Protein AF-A0A847H763-F1 (afdb_monomer_lite)

Sequence (134 aa):
MSRPPENSLRLPIGYECHLSIDLKKDRVFNRWVRAVFLGVAVAAVAAALGLHLPLETAWSPWVSVPVTVLAVLFYFSAHEATHGLALRWRTGIRPSYAFAFPFLTTGSPAYLNRGSTAFVALAPSLAWGVLLLA

Organism: NCBI:txid349751

Secondary structure (DSSP, 8-state):
-PPPPPPBSSPPTT--------TTT-HHHHHHHHHHHHHHHHHHHHHHHHTT-----SS-HHHHHHHHHHHHHHHHHHHHHHHHHHHHHHHSPPPEEEEETTEEEEE-SSBPPHHHHHHHHHHHHHHHHHHHH-

pLDDT: mean 89.43, std 7.42, range [48.19, 96.31]

Foldseek 3Di:
DDDFDAKFLDDDPPDDCPDDDDLVPPVPVVVVVVVVVVVVVVVVVVVCVVVVPPPDDPDDCVPVVVVVVVVVVVLLVVLQVQLQVLVCVRHVDRWDWDDDPVDIHIHDSMDHTPVSVVCSVCRSVVVVVVVVVD

Structure (mmCIF, N/CA/C/O backbone):
data_AF-A0A847H763-F1
#
_entry.id   AF-A0A847H763-F1
#
loop_
_atom_site.group_PDB
_atom_site.id
_atom_site.type_symbol
_atom_site.label_atom_id
_atom_site.label_alt_id
_atom_site.label_comp_id
_atom_site.label_asym_id
_atom_site.label_entity_id
_atom_site.label_seq_id
_atom_site.pdbx_PDB_ins_code
_atom_site.Cartn_x
_atom_site.Cartn_y
_atom_site.Cartn_z
_atom_site.occupancy
_atom_site.B_iso_or_equiv
_atom_site.auth_seq_id
_atom_site.auth_comp_id
_atom_site.auth_asym_id
_atom_site.auth_atom_id
_atom_site.pdbx_PDB_model_num
ATOM 1 N N . MET A 1 1 ? -30.886 -14.037 11.672 1.00 48.19 1 MET A N 1
ATOM 2 C CA . MET A 1 1 ? -29.467 -13.653 11.496 1.00 48.19 1 MET A CA 1
ATOM 3 C C . MET A 1 1 ? -29.347 -12.173 11.814 1.00 48.19 1 MET A C 1
ATOM 5 O O . MET A 1 1 ? -30.072 -11.385 11.221 1.00 48.19 1 MET A O 1
ATOM 9 N N . SER A 1 2 ? -28.531 -11.802 12.797 1.00 65.38 2 SER A N 1
ATOM 10 C CA . SER A 1 2 ? -28.259 -10.403 13.147 1.00 65.38 2 SER A CA 1
ATOM 11 C C . SER A 1 2 ? -27.568 -9.694 11.975 1.00 65.38 2 SER A C 1
ATOM 13 O O . SER A 1 2 ? -26.724 -10.289 11.303 1.00 65.38 2 SER A O 1
ATOM 15 N N . ARG A 1 3 ? -27.943 -8.436 11.695 1.00 70.12 3 ARG A N 1
ATOM 16 C CA . ARG A 1 3 ? -27.247 -7.609 10.695 1.00 70.12 3 ARG A CA 1
ATOM 17 C C . ARG A 1 3 ? -25.751 -7.545 11.042 1.00 70.12 3 ARG A C 1
ATOM 19 O O . ARG A 1 3 ? -25.429 -7.426 12.227 1.00 70.12 3 ARG A O 1
ATOM 26 N N . PRO A 1 4 ? -24.843 -7.617 10.052 1.00 72.00 4 PRO A N 1
ATOM 27 C CA . PRO A 1 4 ? -23.428 -7.396 10.311 1.00 72.00 4 PRO A CA 1
ATOM 28 C C . PRO A 1 4 ? -23.232 -5.994 10.909 1.00 72.00 4 PRO A C 1
ATOM 30 O O . PRO A 1 4 ? -23.956 -5.072 10.523 1.00 72.00 4 PRO A O 1
ATOM 33 N N . PRO A 1 5 ? -22.285 -5.823 11.848 1.00 82.25 5 PRO A N 1
ATOM 34 C CA . PRO A 1 5 ? -22.040 -4.531 12.473 1.00 82.25 5 PRO A CA 1
ATOM 35 C C . PRO A 1 5 ? -21.651 -3.494 11.414 1.00 82.25 5 PRO A C 1
ATOM 37 O O . PRO A 1 5 ? -20.985 -3.805 10.423 1.00 82.25 5 PRO A O 1
ATOM 40 N N . GLU A 1 6 ? -22.079 -2.256 11.615 1.00 89.31 6 GLU A N 1
ATOM 41 C CA . GLU A 1 6 ? -21.663 -1.120 10.795 1.00 89.31 6 GLU A CA 1
ATOM 42 C C . GLU A 1 6 ? -20.294 -0.600 11.254 1.00 89.31 6 GLU A C 1
ATOM 44 O O . GLU A 1 6 ? -19.799 -0.969 12.320 1.00 89.31 6 GLU A O 1
ATOM 49 N N . ASN A 1 7 ? -19.658 0.240 10.436 1.00 91.50 7 ASN A N 1
ATOM 50 C CA . ASN A 1 7 ? -18.418 0.901 10.838 1.00 91.50 7 ASN A CA 1
ATOM 51 C C . ASN A 1 7 ? -18.714 1.879 11.980 1.00 91.50 7 ASN A C 1
ATOM 53 O O . ASN A 1 7 ? -19.695 2.620 11.923 1.00 91.50 7 ASN A O 1
ATOM 57 N N . SER A 1 8 ? -17.863 1.917 13.001 1.00 91.00 8 SER A N 1
ATOM 58 C CA . SER A 1 8 ? -18.125 2.707 14.206 1.00 91.00 8 SER A CA 1
ATOM 59 C C . SER A 1 8 ? -16.850 3.295 14.803 1.00 91.00 8 SER A C 1
ATOM 61 O O . SER A 1 8 ? -15.751 2.783 14.632 1.00 91.00 8 SER A O 1
ATOM 63 N N . LEU A 1 9 ? -16.993 4.385 15.556 1.00 90.12 9 LEU A N 1
ATOM 64 C CA . LEU A 1 9 ? -15.899 4.962 16.352 1.00 90.12 9 LEU A CA 1
ATOM 65 C C . LEU A 1 9 ? -15.739 4.312 17.728 1.00 90.12 9 LEU A C 1
ATOM 67 O O . LEU A 1 9 ? -14.763 4.550 18.432 1.00 90.12 9 LEU A O 1
ATOM 71 N N . ARG A 1 10 ? -16.732 3.527 18.139 1.00 89.31 10 ARG A N 1
ATOM 72 C CA . ARG A 1 10 ? -16.758 2.822 19.416 1.00 89.31 10 ARG A CA 1
ATOM 73 C C . ARG A 1 10 ? -16.916 1.345 19.141 1.00 89.31 10 ARG A C 1
ATOM 75 O O . ARG A 1 10 ? -17.622 0.976 18.203 1.00 89.31 10 ARG A O 1
ATOM 82 N N . LEU A 1 11 ? -16.287 0.524 19.969 1.00 86.62 11 LEU A N 1
ATOM 83 C CA . LEU A 1 11 ? -16.463 -0.915 19.894 1.00 86.62 11 LEU A CA 1
ATOM 84 C C . LEU A 1 11 ? -17.966 -1.235 20.035 1.00 86.62 11 LEU A C 1
ATOM 86 O O . LEU A 1 11 ? -18.597 -0.708 20.958 1.00 86.62 11 LEU A O 1
ATOM 90 N N . PRO A 1 12 ? -18.568 -2.008 19.114 1.00 84.88 12 PRO A N 1
ATOM 91 C CA . PRO A 1 12 ? -19.988 -2.323 19.204 1.00 84.88 12 PRO A CA 1
ATOM 92 C C . PRO A 1 12 ? -20.328 -3.058 20.509 1.00 84.88 12 PRO A C 1
ATOM 94 O O . PRO A 1 12 ? -19.499 -3.765 21.080 1.00 84.88 12 PRO A O 1
ATOM 97 N N . ILE A 1 13 ? -21.561 -2.895 20.993 1.00 85.88 13 ILE A N 1
ATOM 98 C CA . ILE A 1 13 ? -22.005 -3.494 22.260 1.00 85.88 13 ILE A CA 1
ATOM 99 C C . ILE A 1 13 ? -21.901 -5.023 22.177 1.00 85.88 13 ILE A C 1
ATOM 101 O O . ILE A 1 13 ? -22.374 -5.626 21.215 1.00 85.88 13 ILE A O 1
ATOM 105 N N . GLY A 1 14 ? -21.286 -5.637 23.191 1.00 87.88 14 GLY A N 1
ATOM 106 C CA . GLY A 1 14 ? -21.070 -7.086 23.260 1.00 87.88 14 GLY A CA 1
ATOM 107 C C . GLY A 1 14 ? -19.855 -7.590 22.475 1.00 87.88 14 GLY A C 1
ATOM 108 O O . GLY A 1 14 ? -19.661 -8.798 22.390 1.00 87.88 14 GLY A O 1
ATOM 109 N N . TYR A 1 15 ? -19.047 -6.695 21.903 1.00 88.31 15 TYR A N 1
ATOM 110 C CA . TYR A 1 15 ? -17.777 -7.048 21.275 1.00 88.31 15 TYR A 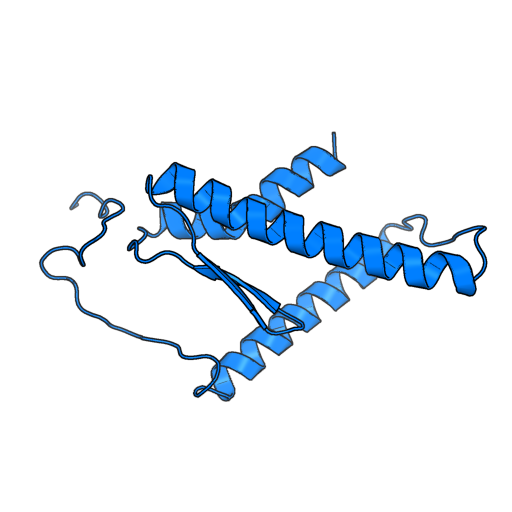CA 1
ATOM 111 C C . TYR A 1 15 ? -16.636 -6.819 22.263 1.00 88.31 15 TYR A C 1
ATOM 113 O O . TYR A 1 15 ? -16.651 -5.867 23.042 1.00 88.31 15 TYR A O 1
ATOM 121 N N . GLU A 1 16 ? -15.620 -7.670 22.182 1.00 90.25 16 GLU A N 1
ATOM 122 C CA . GLU A 1 16 ? -14.391 -7.570 22.961 1.00 90.25 16 GLU A CA 1
ATOM 123 C C . GLU A 1 16 ? -13.165 -7.715 22.053 1.00 90.25 16 GLU A C 1
ATOM 125 O O . GLU A 1 16 ? -13.242 -8.227 20.931 1.00 90.25 16 GLU A O 1
ATOM 130 N N . CYS A 1 17 ? -12.020 -7.220 22.520 1.00 88.56 17 CYS A N 1
ATOM 131 C CA . CYS A 1 17 ? -10.769 -7.361 21.789 1.00 88.56 17 CYS A CA 1
ATOM 132 C C . CYS A 1 17 ? -10.293 -8.815 21.868 1.00 88.56 17 CYS A C 1
ATOM 134 O O . CYS A 1 17 ? -9.783 -9.245 22.897 1.00 88.56 17 CYS A O 1
ATOM 136 N N . HIS A 1 18 ? -10.441 -9.561 20.774 1.00 90.19 18 HIS A N 1
ATOM 137 C CA . HIS A 1 18 ? -9.970 -10.945 20.697 1.00 90.19 18 HIS A CA 1
ATOM 138 C C . HIS A 1 18 ? -8.452 -11.038 20.478 1.00 90.19 18 HIS A C 1
ATOM 140 O O . HIS A 1 18 ? -7.783 -11.909 21.025 1.00 90.19 18 HIS A O 1
ATOM 146 N N . LEU A 1 19 ? -7.896 -10.158 19.641 1.00 90.12 19 LEU A N 1
ATOM 147 C CA . LEU A 1 19 ? -6.481 -10.167 19.287 1.00 90.12 19 LEU A CA 1
ATOM 148 C C . LEU A 1 19 ? -6.024 -8.753 18.935 1.00 90.12 19 LEU A C 1
ATOM 150 O O . LEU A 1 19 ? -6.649 -8.079 18.119 1.00 90.12 19 LEU A O 1
ATOM 154 N N . SER A 1 20 ? -4.899 -8.342 19.513 1.00 90.38 20 SER A N 1
ATOM 155 C CA . SER A 1 20 ? -4.187 -7.123 19.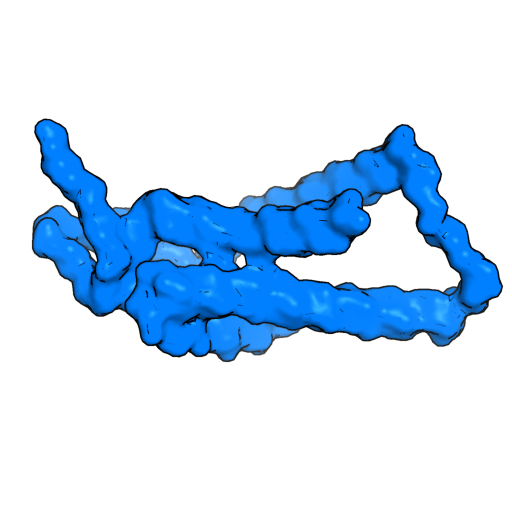142 1.00 90.38 20 SER A CA 1
ATOM 156 C C . SER A 1 20 ? -2.780 -7.496 18.699 1.00 90.38 20 SER A C 1
ATOM 158 O O . SER A 1 20 ? -2.062 -8.181 19.425 1.00 90.38 20 SER A O 1
ATOM 160 N N . ILE A 1 21 ? -2.403 -7.072 17.495 1.00 89.12 21 ILE A N 1
ATOM 161 C CA . ILE A 1 21 ? -1.111 -7.396 16.891 1.00 89.12 21 ILE A CA 1
ATOM 162 C C . ILE A 1 21 ? -0.269 -6.126 16.857 1.00 89.12 21 ILE A C 1
ATOM 164 O O . ILE A 1 21 ? -0.598 -5.168 16.161 1.00 89.12 21 ILE A O 1
ATOM 168 N N . ASP A 1 22 ? 0.847 -6.139 17.579 1.00 88.94 22 ASP A N 1
ATOM 169 C CA . ASP A 1 22 ? 1.868 -5.095 17.515 1.00 88.94 22 ASP A CA 1
ATOM 170 C C . ASP A 1 22 ? 3.086 -5.642 16.768 1.00 88.94 22 ASP A C 1
ATOM 172 O O . ASP A 1 22 ? 3.884 -6.388 17.331 1.00 88.94 22 ASP A O 1
ATOM 176 N N . LEU A 1 23 ? 3.258 -5.250 15.503 1.00 83.75 23 LEU A N 1
ATOM 177 C CA . LEU A 1 23 ? 4.355 -5.725 14.646 1.00 83.75 23 LEU A CA 1
ATOM 178 C C . LEU A 1 23 ? 5.757 -5.383 15.177 1.00 83.75 23 LEU A C 1
ATOM 180 O O . LEU A 1 23 ? 6.741 -5.996 14.747 1.00 83.75 23 LEU A O 1
ATOM 184 N N . LYS A 1 24 ? 5.888 -4.406 16.085 1.00 84.25 24 LYS A N 1
ATOM 185 C CA . LYS A 1 24 ? 7.180 -4.077 16.705 1.00 84.25 24 LYS A CA 1
ATOM 186 C C . LYS A 1 24 ? 7.545 -5.083 17.794 1.00 84.25 24 LYS A C 1
ATOM 188 O O . LYS A 1 24 ? 8.724 -5.404 17.950 1.00 84.25 24 LYS A O 1
ATOM 193 N N . LYS A 1 25 ? 6.552 -5.581 18.533 1.00 88.75 25 LYS A N 1
ATOM 194 C CA . LYS A 1 25 ? 6.744 -6.543 19.630 1.00 88.75 25 LYS A CA 1
ATOM 195 C C . LYS A 1 25 ? 6.637 -7.988 19.149 1.00 88.75 25 LYS A C 1
ATOM 197 O O . LYS A 1 25 ? 7.456 -8.822 19.532 1.00 88.75 25 LYS A O 1
ATOM 202 N N . ASP A 1 26 ? 5.687 -8.273 18.265 1.00 90.06 26 ASP A N 1
ATOM 203 C CA . ASP A 1 26 ? 5.457 -9.599 17.703 1.00 90.06 26 ASP A CA 1
ATOM 204 C C . ASP A 1 26 ? 6.360 -9.856 16.491 1.00 90.06 26 ASP A C 1
ATOM 206 O O . ASP A 1 26 ? 6.025 -9.621 15.324 1.00 90.06 26 ASP A O 1
ATOM 210 N N . ARG A 1 27 ? 7.554 -10.371 16.786 1.00 90.38 27 ARG A N 1
ATOM 211 C CA . ARG A 1 27 ? 8.557 -10.712 15.770 1.00 90.38 27 ARG A CA 1
ATOM 212 C C . ARG A 1 27 ? 8.148 -11.902 14.905 1.00 90.38 27 ARG A C 1
ATOM 214 O O . ARG A 1 27 ? 8.650 -12.025 13.789 1.00 90.38 27 ARG A O 1
ATOM 221 N N . VAL A 1 28 ? 7.301 -12.806 15.400 1.00 91.50 28 VAL A N 1
ATOM 222 C CA . VAL A 1 28 ? 6.862 -13.974 14.621 1.00 91.50 28 VAL A CA 1
ATOM 223 C C . VAL A 1 28 ? 5.902 -13.504 13.543 1.00 91.50 28 VAL A C 1
ATOM 225 O O . VAL A 1 28 ? 6.145 -13.766 12.364 1.00 91.50 28 VAL A O 1
ATOM 228 N N . PHE A 1 29 ? 4.885 -12.736 13.926 1.00 89.00 29 PHE A N 1
ATOM 229 C CA . PHE A 1 29 ? 3.920 -12.197 12.981 1.00 89.00 29 PHE A CA 1
ATOM 230 C C . PHE A 1 29 ? 4.583 -11.239 11.980 1.00 89.00 29 PHE A C 1
ATOM 232 O O . PHE A 1 29 ? 4.359 -11.346 10.777 1.00 89.00 29 PHE A O 1
ATOM 239 N N . ASN A 1 30 ? 5.490 -10.369 12.435 1.00 88.56 30 ASN A N 1
ATOM 240 C CA . ASN A 1 30 ? 6.239 -9.478 11.542 1.00 88.56 30 ASN A CA 1
ATOM 241 C C . ASN A 1 30 ? 7.104 -10.250 10.522 1.00 88.56 30 ASN A C 1
ATOM 243 O O . ASN A 1 30 ? 7.160 -9.873 9.351 1.00 88.56 30 ASN A O 1
ATOM 247 N N . ARG A 1 31 ? 7.735 -11.369 10.917 1.00 91.44 31 ARG A N 1
ATOM 248 C CA . ARG A 1 31 ? 8.448 -12.243 9.963 1.00 91.44 31 ARG A CA 1
ATOM 249 C C . ARG A 1 31 ? 7.511 -12.808 8.900 1.00 91.44 31 ARG A C 1
ATOM 251 O O . ARG A 1 31 ? 7.881 -12.790 7.731 1.00 91.44 31 ARG A O 1
ATOM 258 N N . TRP A 1 32 ? 6.313 -13.251 9.280 1.00 94.25 32 TRP A N 1
ATOM 259 C CA . TRP A 1 32 ? 5.314 -13.733 8.323 1.00 94.25 32 TRP A CA 1
ATOM 260 C C . TRP A 1 32 ? 4.865 -12.646 7.350 1.00 94.25 32 TRP A C 1
ATOM 262 O O . TRP A 1 32 ? 4.870 -12.885 6.146 1.00 94.25 32 TRP A O 1
ATOM 272 N N . VAL A 1 33 ? 4.563 -11.439 7.838 1.00 89.00 33 VAL A N 1
ATOM 273 C CA . VAL A 1 33 ? 4.197 -10.299 6.977 1.00 89.00 33 VAL A CA 1
ATOM 274 C C . VAL A 1 33 ? 5.297 -10.015 5.950 1.00 89.00 33 VAL A C 1
ATOM 276 O O . VAL A 1 33 ? 5.014 -9.889 4.760 1.00 89.00 33 VAL A O 1
ATOM 279 N N . ARG A 1 34 ? 6.564 -9.980 6.382 1.00 89.81 34 ARG A N 1
ATOM 280 C CA . ARG A 1 34 ? 7.711 -9.771 5.482 1.00 89.81 34 ARG A CA 1
ATOM 281 C C . ARG A 1 34 ? 7.898 -10.916 4.487 1.00 89.81 34 ARG A C 1
ATOM 283 O O . ARG A 1 34 ? 8.220 -10.654 3.333 1.00 89.81 34 ARG A O 1
ATOM 290 N N . ALA A 1 35 ? 7.700 -12.161 4.917 1.00 93.81 35 ALA A N 1
ATOM 291 C CA . ALA A 1 35 ? 7.800 -13.330 4.049 1.00 93.81 35 ALA A CA 1
ATOM 292 C C . ALA A 1 35 ? 6.712 -13.324 2.966 1.00 93.81 35 ALA A C 1
ATOM 294 O O . ALA A 1 35 ? 7.018 -13.555 1.799 1.00 93.81 35 ALA A O 1
ATOM 295 N N . VAL A 1 36 ? 5.467 -12.992 3.327 1.00 93.12 36 VAL A N 1
ATOM 296 C CA . VAL A 1 36 ? 4.362 -12.837 2.367 1.00 93.12 36 VAL A CA 1
ATOM 297 C C . VAL A 1 36 ? 4.653 -11.698 1.394 1.00 93.12 36 VAL A C 1
ATOM 299 O O . VAL A 1 36 ? 4.524 -11.890 0.189 1.00 93.12 36 VAL A O 1
ATOM 302 N N . PHE A 1 37 ? 5.103 -10.542 1.890 1.00 88.50 37 PHE A N 1
ATOM 303 C CA . PHE A 1 37 ? 5.502 -9.420 1.039 1.00 88.50 37 PHE A CA 1
ATOM 304 C C . PHE A 1 37 ? 6.581 -9.826 0.024 1.00 88.50 37 PHE A C 1
ATOM 306 O O . PHE A 1 37 ? 6.430 -9.572 -1.170 1.00 88.50 37 PHE A O 1
ATOM 313 N N . LEU A 1 38 ? 7.637 -10.509 0.481 1.00 92.88 38 LEU A N 1
ATOM 314 C CA . LEU A 1 38 ? 8.697 -11.004 -0.396 1.00 92.88 38 LEU A CA 1
ATOM 315 C C . LEU A 1 38 ? 8.156 -12.010 -1.421 1.00 92.88 38 LEU A C 1
ATOM 317 O O . LEU A 1 38 ? 8.505 -11.927 -2.594 1.00 92.88 38 LEU A O 1
ATOM 321 N N . GLY A 1 39 ? 7.275 -12.919 -0.999 1.00 96.31 39 GLY A N 1
ATOM 322 C CA . GLY A 1 39 ? 6.623 -13.879 -1.889 1.00 96.31 39 GLY A CA 1
ATOM 323 C C . GLY A 1 39 ? 5.817 -13.202 -2.999 1.00 96.31 39 GLY A C 1
ATOM 324 O O . GLY A 1 39 ? 5.958 -13.570 -4.163 1.00 96.31 39 GLY A O 1
ATOM 325 N N . VAL A 1 40 ? 5.035 -12.169 -2.667 1.00 91.25 40 VAL A N 1
ATOM 326 C CA . VAL A 1 40 ? 4.279 -11.377 -3.653 1.00 91.25 40 VAL A CA 1
ATOM 327 C C . VAL A 1 40 ? 5.220 -10.644 -4.611 1.00 91.25 40 VAL A C 1
ATOM 329 O O . VAL A 1 40 ? 4.985 -10.662 -5.817 1.00 91.25 40 VAL A O 1
ATOM 332 N N . ALA A 1 41 ? 6.302 -10.043 -4.109 1.00 90.12 41 ALA A N 1
ATOM 333 C CA . ALA A 1 41 ? 7.285 -9.365 -4.954 1.00 90.12 41 ALA A CA 1
ATOM 334 C C . ALA A 1 41 ? 7.961 -10.333 -5.944 1.00 90.12 41 ALA A C 1
ATOM 336 O O . ALA A 1 41 ? 8.049 -10.034 -7.134 1.00 90.12 41 ALA A O 1
ATOM 337 N N . VAL A 1 42 ? 8.376 -11.517 -5.479 1.00 95.69 42 VAL A N 1
ATOM 338 C CA . VAL A 1 42 ? 8.955 -12.565 -6.338 1.00 95.69 42 VAL A CA 1
ATOM 339 C C . VAL A 1 42 ? 7.945 -13.035 -7.385 1.00 95.69 42 VAL A C 1
ATOM 341 O O . VAL A 1 42 ? 8.296 -13.145 -8.558 1.00 95.69 42 VAL A O 1
ATOM 344 N N . ALA A 1 43 ? 6.690 -13.264 -6.991 1.00 95.50 43 ALA A N 1
ATOM 345 C CA . ALA A 1 43 ? 5.633 -13.660 -7.918 1.00 95.50 43 ALA A CA 1
ATOM 346 C C . ALA A 1 43 ? 5.374 -12.590 -8.992 1.00 95.50 43 ALA A C 1
ATOM 348 O O . ALA A 1 43 ? 5.211 -12.931 -10.161 1.00 95.50 43 ALA A O 1
ATOM 349 N N . ALA A 1 44 ? 5.392 -11.305 -8.626 1.00 89.88 44 ALA A N 1
ATOM 350 C CA . ALA A 1 44 ? 5.232 -10.203 -9.572 1.00 89.88 44 ALA A CA 1
ATOM 351 C C . ALA A 1 44 ? 6.384 -10.140 -10.590 1.00 89.88 44 ALA A C 1
ATOM 353 O O . ALA A 1 44 ? 6.135 -9.984 -11.784 1.00 89.88 44 ALA A O 1
ATOM 354 N N . VAL A 1 45 ? 7.633 -10.325 -10.146 1.00 90.69 45 VAL A N 1
ATOM 355 C CA . VAL A 1 45 ? 8.800 -10.390 -11.046 1.00 90.69 45 VAL A CA 1
ATOM 356 C C . VAL A 1 45 ? 8.706 -11.602 -11.974 1.00 90.69 45 VAL A C 1
ATOM 358 O O . VAL A 1 45 ? 8.896 -11.466 -13.180 1.00 90.69 45 VAL A O 1
ATOM 361 N N . ALA A 1 46 ? 8.362 -12.777 -11.440 1.00 95.00 46 ALA A N 1
ATOM 362 C CA . ALA A 1 46 ? 8.182 -13.985 -12.242 1.00 95.00 46 ALA A CA 1
ATOM 363 C C . ALA A 1 46 ? 7.074 -13.814 -13.294 1.00 95.00 46 ALA A C 1
ATOM 365 O O . ALA A 1 46 ? 7.257 -14.214 -14.442 1.00 95.00 46 ALA A O 1
ATOM 366 N N . ALA A 1 47 ? 5.959 -13.173 -12.932 1.00 92.69 47 ALA A N 1
ATOM 367 C CA . ALA A 1 47 ? 4.887 -12.846 -13.866 1.00 92.69 47 ALA A CA 1
ATOM 368 C C . ALA A 1 47 ? 5.351 -11.857 -14.946 1.00 92.69 47 ALA A C 1
ATOM 370 O O . ALA A 1 47 ? 5.074 -12.080 -16.119 1.00 92.69 47 ALA A O 1
ATOM 371 N N . ALA A 1 48 ? 6.098 -10.809 -14.585 1.00 90.31 48 ALA A N 1
ATOM 372 C CA . ALA A 1 48 ? 6.629 -9.846 -15.550 1.00 90.31 48 ALA A CA 1
ATOM 373 C C . ALA A 1 48 ? 7.562 -10.504 -16.580 1.00 90.31 48 ALA A C 1
ATOM 375 O O . ALA A 1 48 ? 7.458 -10.220 -17.773 1.00 90.31 48 ALA A O 1
ATOM 376 N N . LEU A 1 49 ? 8.426 -11.419 -16.126 1.00 92.19 49 LEU A N 1
ATOM 377 C CA . LEU A 1 49 ? 9.307 -12.199 -16.996 1.00 92.19 49 LEU A CA 1
ATOM 378 C C . LEU A 1 49 ? 8.520 -13.190 -17.864 1.00 92.19 49 LEU A C 1
ATOM 380 O O . LEU A 1 49 ? 8.733 -13.243 -19.071 1.00 92.19 49 LEU A O 1
ATOM 384 N N . GLY A 1 50 ? 7.584 -13.941 -17.275 1.00 93.88 50 GLY A N 1
ATOM 385 C CA . GLY A 1 50 ? 6.767 -14.922 -17.998 1.00 93.88 50 GLY A CA 1
ATOM 386 C C . GLY A 1 50 ? 5.829 -14.297 -19.035 1.00 93.88 50 GLY A C 1
ATOM 387 O O . GLY A 1 50 ? 5.549 -14.911 -20.063 1.00 93.88 50 GLY A O 1
ATOM 388 N N . LEU A 1 51 ? 5.379 -13.063 -18.795 1.00 93.56 51 LEU A N 1
ATOM 389 C CA . LEU A 1 51 ? 4.570 -12.274 -19.728 1.00 93.56 51 LEU A CA 1
ATOM 390 C C . LEU A 1 51 ? 5.413 -11.442 -20.708 1.00 93.56 51 LEU A C 1
ATOM 392 O O . LEU A 1 51 ? 4.837 -10.707 -21.505 1.00 93.56 51 LEU A O 1
ATOM 396 N N . HIS A 1 52 ? 6.746 -11.556 -20.669 1.00 89.81 52 HIS A N 1
ATOM 397 C CA . HIS A 1 52 ? 7.678 -10.804 -21.518 1.00 89.81 52 HIS A CA 1
ATOM 398 C C . HIS A 1 52 ? 7.407 -9.291 -21.524 1.00 89.81 52 HIS A C 1
ATOM 400 O O . HIS A 1 52 ? 7.438 -8.643 -22.572 1.00 89.81 52 HIS A O 1
ATOM 406 N N . LEU A 1 53 ? 7.115 -8.717 -20.351 1.00 87.12 53 LEU A N 1
ATOM 407 C CA . LEU A 1 53 ? 6.930 -7.273 -20.243 1.00 87.12 53 LEU A CA 1
ATOM 408 C C . LEU A 1 53 ? 8.229 -6.546 -20.642 1.00 87.12 53 LEU A C 1
ATOM 410 O O . LEU A 1 53 ? 9.320 -7.053 -20.368 1.00 87.12 53 LEU A O 1
ATOM 414 N N . PRO A 1 54 ? 8.145 -5.361 -21.271 1.00 86.81 54 PRO A N 1
ATOM 415 C CA . PRO A 1 54 ? 9.322 -4.610 -21.692 1.00 86.81 54 PRO A CA 1
ATOM 416 C C . PRO A 1 54 ? 10.035 -4.019 -20.467 1.00 86.81 54 PRO A C 1
ATOM 418 O O . PRO A 1 54 ? 9.739 -2.911 -20.027 1.00 86.81 54 PRO A O 1
ATOM 421 N N . LEU A 1 55 ? 10.959 -4.790 -19.891 1.00 83.50 55 LEU A N 1
ATOM 422 C CA . LEU A 1 55 ? 11.775 -4.383 -18.741 1.00 83.50 55 LEU A CA 1
ATOM 423 C C . LEU A 1 55 ? 13.064 -3.655 -19.157 1.00 83.50 55 LEU A C 1
ATOM 425 O O . LEU A 1 55 ? 13.772 -3.118 -18.305 1.00 83.50 55 LEU A O 1
ATOM 429 N N . GLU A 1 56 ? 13.384 -3.648 -20.452 1.00 86.38 56 GLU A N 1
ATOM 430 C CA . GLU A 1 56 ? 14.556 -2.960 -20.984 1.00 86.38 56 GLU A CA 1
ATOM 431 C C . GLU A 1 56 ? 14.330 -1.450 -21.084 1.00 86.38 56 GLU A C 1
ATOM 433 O O . GLU A 1 56 ? 13.227 -0.963 -21.331 1.00 86.38 56 GLU A O 1
ATOM 438 N N . THR A 1 57 ? 15.409 -0.690 -20.915 1.00 88.38 57 THR A N 1
ATOM 439 C CA . THR A 1 57 ? 15.400 0.764 -21.052 1.00 88.38 57 THR A CA 1
ATOM 440 C C . THR A 1 57 ? 16.621 1.225 -21.831 1.00 88.38 57 THR A C 1
ATOM 442 O O . THR A 1 57 ? 17.720 0.706 -21.651 1.00 88.38 57 THR A O 1
ATOM 445 N N . ALA A 1 58 ? 16.435 2.233 -22.684 1.00 92.88 58 ALA A N 1
ATOM 446 C CA . ALA A 1 58 ? 17.530 2.893 -23.393 1.00 92.88 58 ALA A CA 1
ATOM 447 C C . ALA A 1 58 ? 18.325 3.856 -22.489 1.00 92.88 58 ALA A C 1
ATOM 449 O O . ALA A 1 58 ? 19.347 4.404 -22.903 1.00 92.88 58 ALA A O 1
ATOM 450 N N . TRP A 1 59 ? 17.849 4.115 -21.267 1.00 94.69 59 TRP A N 1
ATOM 451 C CA . TRP A 1 59 ? 18.512 5.017 -20.333 1.00 94.69 59 TRP A CA 1
ATOM 452 C C . TRP A 1 59 ? 19.682 4.336 -19.633 1.00 94.69 59 TRP A C 1
ATOM 454 O O . TRP A 1 59 ? 19.607 3.175 -19.233 1.00 94.69 59 TRP A O 1
ATOM 464 N N . SER A 1 60 ? 20.758 5.094 -19.418 1.00 95.31 60 SER A N 1
ATOM 465 C CA . SER A 1 60 ? 21.891 4.601 -18.642 1.00 95.31 60 SER A CA 1
ATOM 466 C C . SER A 1 60 ? 21.477 4.312 -17.188 1.00 95.31 60 SER A C 1
ATOM 468 O O . SER A 1 60 ? 20.572 4.972 -16.664 1.00 95.31 60 SER A O 1
ATOM 470 N N . PRO A 1 61 ? 22.164 3.387 -16.490 1.00 94.19 61 PRO A N 1
ATOM 471 C CA . PRO A 1 61 ? 21.878 3.069 -15.088 1.00 94.19 61 PRO A CA 1
ATOM 472 C C . PRO A 1 61 ? 21.871 4.289 -14.157 1.00 94.19 61 PRO A C 1
ATOM 474 O O . PRO A 1 61 ? 21.066 4.365 -13.233 1.00 94.19 61 PRO A O 1
ATOM 477 N N . TRP A 1 62 ? 22.723 5.281 -14.431 1.00 95.88 62 TRP A N 1
ATOM 478 C CA . TRP A 1 62 ? 22.806 6.528 -13.663 1.00 95.88 62 TRP A CA 1
ATOM 479 C C . TRP A 1 62 ? 21.537 7.383 -13.735 1.00 95.88 62 TRP A C 1
ATOM 481 O O . TRP A 1 62 ? 21.317 8.207 -12.853 1.00 95.88 62 TRP A O 1
ATOM 491 N N . VAL A 1 63 ? 20.704 7.183 -14.760 1.00 95.50 63 VAL A N 1
ATOM 492 C CA . VAL A 1 63 ? 19.412 7.860 -14.927 1.00 95.50 63 VAL A CA 1
ATOM 493 C C . VAL A 1 63 ? 18.262 6.934 -14.539 1.00 95.50 63 VAL A C 1
ATOM 495 O O . VAL A 1 63 ? 17.365 7.338 -13.800 1.00 95.50 63 VAL A O 1
ATOM 498 N N . SER A 1 64 ? 18.282 5.679 -14.993 1.00 94.00 64 SER A N 1
ATOM 499 C CA . SER A 1 64 ? 17.173 4.749 -14.764 1.00 94.00 64 SER A CA 1
ATOM 500 C C . SER A 1 64 ? 17.000 4.386 -13.288 1.00 94.00 64 SER A C 1
ATOM 502 O O . SER A 1 64 ? 15.864 4.332 -12.814 1.00 94.00 64 SER A O 1
ATOM 504 N N . VAL A 1 65 ? 18.088 4.217 -12.529 1.00 93.12 65 VAL A N 1
ATOM 505 C CA . VAL A 1 65 ? 18.029 3.912 -11.090 1.00 93.12 65 VAL A CA 1
ATOM 506 C C . VAL A 1 65 ? 17.345 5.026 -10.285 1.00 93.12 65 VAL A C 1
ATOM 508 O O . VAL A 1 65 ? 16.343 4.726 -9.631 1.00 93.12 65 VAL A O 1
ATOM 511 N N . PRO A 1 66 ? 17.798 6.299 -10.309 1.00 95.44 66 PRO A N 1
ATOM 512 C CA . PRO A 1 66 ? 17.148 7.345 -9.520 1.00 95.44 66 PRO A CA 1
ATOM 513 C C . PRO A 1 66 ? 15.703 7.594 -9.955 1.00 95.44 66 PRO A C 1
ATOM 515 O O . PRO A 1 66 ? 14.845 7.776 -9.093 1.00 95.44 66 PRO A O 1
ATOM 518 N N . VAL A 1 67 ? 15.398 7.537 -11.258 1.00 95.31 67 VAL A N 1
ATOM 519 C CA . VAL A 1 67 ? 14.011 7.686 -11.725 1.00 95.31 67 VAL A CA 1
ATOM 520 C C . VAL A 1 67 ? 13.132 6.549 -11.206 1.00 95.31 67 VAL A C 1
ATOM 522 O O . VAL A 1 67 ? 12.035 6.809 -10.718 1.00 95.31 67 VAL A O 1
ATOM 525 N N . THR A 1 68 ? 13.621 5.308 -11.233 1.00 92.19 68 THR A N 1
ATOM 526 C CA . THR A 1 68 ? 12.882 4.157 -10.696 1.00 92.19 68 THR A CA 1
ATOM 527 C C . THR A 1 68 ? 12.638 4.310 -9.198 1.00 92.19 68 THR A C 1
ATOM 529 O O . THR A 1 68 ? 11.518 4.102 -8.739 1.00 92.19 68 THR A O 1
ATOM 532 N N . VAL A 1 69 ? 13.645 4.731 -8.425 1.00 92.75 69 VAL A N 1
ATOM 533 C CA . VAL A 1 69 ? 13.485 4.977 -6.982 1.00 92.75 69 VAL A CA 1
ATOM 534 C C . VAL A 1 69 ? 12.427 6.052 -6.724 1.00 92.75 69 VAL A C 1
ATOM 536 O O . VAL A 1 69 ? 11.539 5.843 -5.898 1.00 92.75 69 VAL A O 1
ATOM 539 N N . LEU A 1 70 ? 12.474 7.174 -7.447 1.00 93.69 70 LEU A N 1
ATOM 540 C CA . LEU A 1 70 ? 11.477 8.240 -7.320 1.00 93.69 70 LEU A CA 1
ATOM 541 C C . LEU A 1 70 ? 10.072 7.755 -7.697 1.00 93.69 70 LEU A C 1
ATOM 543 O O . LEU A 1 70 ? 9.117 8.043 -6.976 1.00 93.69 70 LEU A O 1
ATOM 547 N N . ALA A 1 71 ? 9.946 6.979 -8.775 1.00 92.00 71 ALA A N 1
ATOM 548 C CA . ALA A 1 71 ? 8.680 6.393 -9.201 1.00 92.00 71 ALA A CA 1
ATOM 549 C C . ALA A 1 71 ? 8.115 5.423 -8.152 1.00 92.00 71 ALA A C 1
ATOM 551 O O . ALA A 1 71 ? 6.926 5.481 -7.847 1.00 92.00 71 ALA A O 1
ATOM 552 N N . VAL A 1 72 ? 8.959 4.584 -7.540 1.00 89.50 72 VAL A N 1
ATOM 553 C CA . VAL A 1 72 ? 8.558 3.671 -6.456 1.00 89.50 72 VAL A CA 1
ATOM 554 C C . VAL A 1 72 ? 8.090 4.449 -5.228 1.00 89.50 72 VAL A C 1
ATOM 556 O O . VAL A 1 72 ? 7.041 4.130 -4.674 1.00 89.50 72 VAL A O 1
ATOM 559 N N . LEU A 1 73 ? 8.815 5.492 -4.814 1.00 89.81 73 LEU A N 1
ATOM 560 C CA . LEU A 1 73 ? 8.418 6.328 -3.674 1.00 89.81 73 LEU A CA 1
ATOM 561 C C . LEU A 1 73 ? 7.096 7.060 -3.933 1.00 89.81 73 LEU A C 1
ATOM 563 O O . LEU A 1 73 ? 6.240 7.137 -3.043 1.00 89.81 73 LEU A O 1
ATOM 567 N N . PHE A 1 74 ? 6.910 7.566 -5.153 1.00 91.25 74 PHE A N 1
ATOM 568 C CA . PHE A 1 74 ? 5.654 8.174 -5.574 1.00 91.25 74 PHE A CA 1
ATOM 569 C C . PHE A 1 74 ? 4.513 7.154 -5.547 1.00 91.25 74 PHE A C 1
ATOM 571 O O . PHE A 1 74 ? 3.481 7.408 -4.925 1.00 91.25 74 PHE A O 1
ATOM 578 N N . TYR A 1 75 ? 4.717 5.976 -6.142 1.00 90.62 75 TYR A N 1
ATOM 579 C CA . TYR A 1 75 ? 3.724 4.906 -6.160 1.00 90.62 75 TYR A CA 1
ATOM 580 C C . TYR A 1 75 ? 3.366 4.428 -4.748 1.00 90.62 75 TYR A C 1
ATOM 582 O O . TYR A 1 75 ? 2.187 4.297 -4.443 1.00 90.62 75 TYR A O 1
ATOM 590 N N . PHE A 1 76 ? 4.339 4.244 -3.850 1.00 88.44 76 PHE A N 1
ATOM 591 C CA . PHE A 1 76 ? 4.080 3.906 -2.444 1.00 88.44 76 PHE A CA 1
ATOM 592 C C . PHE A 1 76 ? 3.235 4.968 -1.742 1.00 88.44 76 PHE A C 1
ATOM 594 O O . PHE A 1 76 ? 2.286 4.636 -1.033 1.00 88.44 76 PHE A O 1
ATOM 601 N N . SER A 1 77 ? 3.537 6.245 -1.978 1.00 90.50 77 SER A N 1
ATOM 602 C CA . SER A 1 77 ? 2.762 7.353 -1.414 1.00 90.50 77 SER A CA 1
ATOM 603 C C . SER A 1 77 ? 1.325 7.353 -1.934 1.00 90.50 77 SER A C 1
ATOM 605 O O . SER A 1 77 ? 0.377 7.505 -1.164 1.00 90.50 77 SER A O 1
ATOM 607 N N . ALA A 1 78 ? 1.156 7.130 -3.236 1.00 92.62 78 ALA A N 1
ATOM 608 C CA . ALA A 1 78 ? -0.145 7.082 -3.887 1.00 92.62 78 ALA A CA 1
ATOM 609 C C . ALA A 1 78 ? -0.967 5.843 -3.470 1.00 92.62 78 ALA A C 1
ATOM 611 O O . ALA A 1 78 ? -2.177 5.943 -3.246 1.00 92.62 78 ALA A O 1
ATOM 612 N N . HIS A 1 79 ? -0.312 4.692 -3.298 1.00 92.69 79 HIS A N 1
ATOM 613 C CA . HIS A 1 79 ? -0.900 3.453 -2.789 1.00 92.69 79 HIS A CA 1
ATOM 614 C C . HIS A 1 79 ? -1.500 3.672 -1.398 1.00 92.69 79 HIS A C 1
ATOM 616 O O . HIS A 1 79 ? -2.685 3.422 -1.172 1.00 92.69 79 HIS A O 1
ATOM 622 N N . GLU A 1 80 ? -0.710 4.241 -0.492 1.00 92.19 80 GLU A N 1
ATOM 623 C CA . GLU A 1 80 ? -1.131 4.471 0.884 1.00 92.19 80 GLU A CA 1
ATOM 624 C C . GLU A 1 80 ? -2.202 5.569 0.985 1.00 92.19 80 GLU A C 1
ATOM 626 O O . GLU A 1 80 ? -3.199 5.424 1.693 1.00 92.19 80 GLU A O 1
ATOM 631 N N . ALA A 1 81 ? -2.085 6.632 0.184 1.00 93.19 81 ALA A N 1
ATOM 632 C CA . ALA A 1 81 ? -3.132 7.645 0.060 1.00 93.19 81 ALA A CA 1
ATOM 633 C C . ALA A 1 81 ? -4.466 7.049 -0.427 1.00 93.19 81 ALA A C 1
ATOM 635 O O . ALA A 1 81 ? -5.534 7.494 -0.000 1.00 93.19 81 ALA A O 1
ATOM 636 N N . THR A 1 82 ? -4.423 6.016 -1.276 1.00 95.88 82 THR A N 1
ATOM 637 C CA . THR A 1 82 ? -5.628 5.315 -1.746 1.00 95.88 82 THR A CA 1
ATOM 638 C C . THR A 1 82 ? -6.297 4.542 -0.606 1.00 95.88 82 THR A C 1
ATOM 640 O O . THR A 1 82 ? -7.521 4.615 -0.464 1.00 95.88 82 THR A O 1
ATOM 643 N N . HIS A 1 83 ? -5.522 3.884 0.267 1.00 95.44 83 HIS A N 1
ATOM 644 C CA . HIS A 1 83 ? -6.054 3.304 1.506 1.00 95.44 83 HIS A CA 1
ATOM 645 C C . HIS A 1 83 ? -6.716 4.370 2.388 1.00 95.44 83 HIS A C 1
ATOM 647 O O . HIS A 1 83 ? -7.839 4.172 2.860 1.00 95.44 83 HIS A O 1
ATOM 653 N N . GLY A 1 84 ? -6.069 5.523 2.573 1.00 94.50 84 GLY A N 1
ATOM 654 C CA . GLY A 1 84 ? -6.620 6.622 3.365 1.00 94.50 84 GLY A CA 1
ATOM 655 C C . GLY A 1 84 ? -7.887 7.239 2.785 1.00 94.50 84 GLY A C 1
ATOM 656 O O . GLY A 1 84 ? -8.833 7.518 3.530 1.00 94.50 84 GLY A O 1
ATOM 657 N N . LEU A 1 85 ? -7.967 7.398 1.464 1.00 95.56 85 LEU A N 1
ATOM 658 C CA . LEU A 1 85 ? -9.183 7.861 0.803 1.00 95.56 85 LEU A CA 1
ATOM 659 C C . LEU A 1 85 ? -10.321 6.843 0.959 1.00 95.56 85 LEU A C 1
ATOM 661 O O . LEU A 1 85 ? -11.437 7.230 1.311 1.00 95.56 85 LEU A O 1
ATOM 665 N N . ALA A 1 86 ? -10.036 5.551 0.778 1.00 96.31 86 ALA A N 1
ATOM 666 C CA . ALA A 1 86 ? -11.011 4.481 0.980 1.00 96.31 86 ALA A CA 1
ATOM 667 C C . ALA A 1 86 ? -11.511 4.426 2.435 1.00 96.31 86 ALA A C 1
ATOM 669 O O 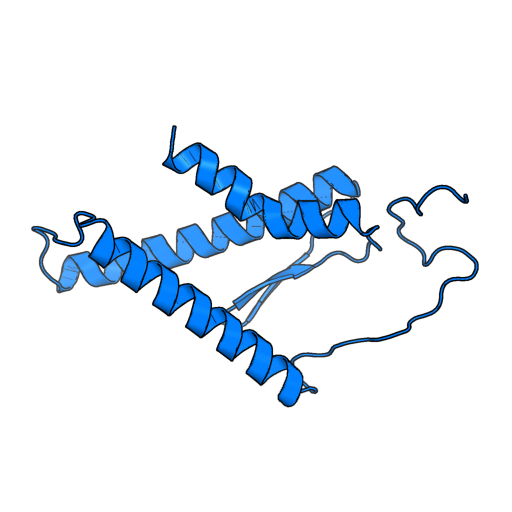. ALA A 1 86 ? -12.717 4.308 2.670 1.00 96.31 86 ALA A O 1
ATOM 670 N N . LEU A 1 87 ? -10.612 4.579 3.414 1.00 95.25 87 LEU A N 1
ATOM 671 C CA . LEU A 1 87 ? -10.952 4.686 4.837 1.00 95.25 87 LEU A CA 1
ATOM 672 C C . LEU A 1 87 ? -11.875 5.869 5.103 1.00 95.25 87 LEU A C 1
ATOM 674 O O . LEU A 1 87 ? -12.926 5.706 5.732 1.00 95.25 87 LEU A O 1
ATOM 678 N N . ARG A 1 88 ? -11.511 7.053 4.602 1.00 94.69 88 ARG A N 1
ATOM 679 C CA . ARG A 1 88 ? -12.319 8.264 4.764 1.00 94.69 88 ARG A CA 1
ATOM 680 C C . ARG A 1 88 ? -13.688 8.109 4.122 1.00 94.69 88 ARG A C 1
ATOM 682 O O . ARG A 1 88 ? -14.676 8.528 4.714 1.00 94.69 88 ARG A O 1
ATOM 689 N N . TRP A 1 89 ? -13.768 7.483 2.953 1.00 94.88 89 TRP A N 1
ATOM 690 C CA . TRP A 1 89 ? -15.041 7.249 2.281 1.00 94.88 89 TRP A CA 1
ATOM 691 C C . TRP A 1 89 ? -15.946 6.291 3.067 1.00 94.88 89 TRP A C 1
ATOM 693 O O . TRP A 1 89 ? -17.145 6.532 3.182 1.00 94.88 89 TRP A O 1
ATOM 703 N N . ARG A 1 90 ? -15.377 5.236 3.666 1.00 93.88 90 ARG A N 1
ATOM 704 C CA . ARG A 1 90 ? -16.134 4.234 4.437 1.00 93.88 90 ARG A CA 1
ATOM 705 C C . ARG A 1 90 ? -16.507 4.655 5.856 1.00 93.88 90 ARG A C 1
ATOM 707 O O . ARG A 1 90 ? -17.415 4.054 6.429 1.00 93.88 90 ARG A O 1
ATOM 714 N N . THR A 1 91 ? -15.798 5.618 6.441 1.00 92.38 91 THR A N 1
ATOM 715 C CA . THR A 1 91 ? -15.949 5.975 7.866 1.00 92.38 91 THR A CA 1
ATOM 716 C C . THR A 1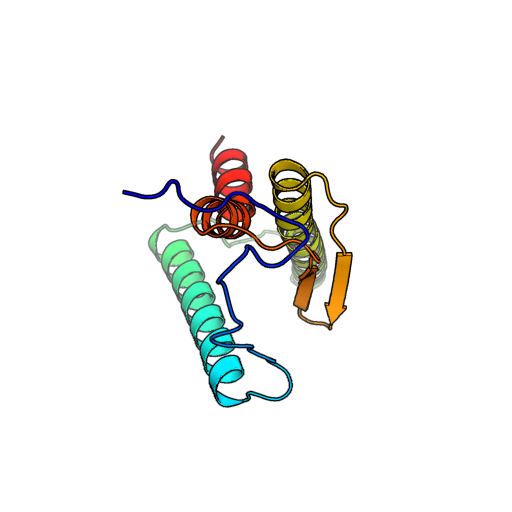 91 ? -16.278 7.445 8.107 1.00 92.38 91 THR A C 1
ATOM 718 O O . THR A 1 91 ? -16.701 7.796 9.203 1.00 92.38 91 THR A O 1
ATOM 721 N N . GLY A 1 92 ? -16.052 8.324 7.128 1.00 91.94 92 GLY A N 1
ATOM 722 C CA . GLY A 1 92 ? -16.110 9.780 7.293 1.00 91.94 92 GLY A CA 1
ATOM 723 C C . GLY A 1 92 ? -14.944 10.373 8.095 1.00 91.94 92 GLY A C 1
ATOM 724 O O . GLY A 1 92 ? -14.813 11.595 8.174 1.00 91.94 92 GLY A O 1
ATOM 725 N N . ILE A 1 93 ? -14.071 9.539 8.668 1.00 91.75 93 ILE A N 1
ATOM 726 C CA . ILE A 1 93 ? -12.977 9.955 9.547 1.00 91.75 93 ILE A CA 1
ATOM 727 C C . ILE A 1 93 ? -11.729 10.271 8.730 1.00 91.75 93 ILE A C 1
ATOM 729 O O . ILE A 1 93 ? -11.418 9.603 7.743 1.00 91.75 93 ILE A O 1
ATOM 733 N N . ARG A 1 94 ? -10.992 11.305 9.147 1.00 90.75 94 ARG A N 1
ATOM 734 C CA . ARG A 1 94 ? -9.698 11.623 8.540 1.00 90.75 94 ARG A CA 1
ATOM 735 C C . ARG A 1 94 ? -8.684 10.526 8.900 1.00 90.75 94 ARG A C 1
ATOM 737 O O . ARG A 1 94 ? -8.493 10.280 10.090 1.00 90.75 94 ARG A O 1
ATOM 744 N N . PRO A 1 95 ? -8.039 9.887 7.911 1.00 92.88 95 PRO A N 1
ATOM 745 C CA . PRO A 1 95 ? -6.996 8.907 8.174 1.00 92.88 95 PRO A CA 1
ATOM 746 C C . PRO A 1 95 ? -5.757 9.590 8.767 1.00 92.88 95 PRO A C 1
ATOM 748 O O . PRO A 1 95 ? -5.497 10.766 8.499 1.00 92.88 95 PRO A O 1
ATOM 751 N N . SER A 1 96 ? -4.976 8.845 9.543 1.00 90.75 96 SER A N 1
ATOM 752 C CA . SER A 1 96 ? -3.632 9.245 9.963 1.00 90.75 96 SER A CA 1
ATOM 753 C C . SER A 1 96 ? -2.598 8.561 9.081 1.00 90.75 96 SER A C 1
ATOM 755 O O . SER A 1 96 ? -2.754 7.380 8.791 1.00 90.75 96 SER A O 1
ATOM 757 N N . TYR A 1 97 ? -1.515 9.247 8.736 1.00 88.62 97 TYR A N 1
ATOM 758 C CA . TYR A 1 97 ? -0.403 8.653 8.000 1.00 88.62 97 TYR A CA 1
ATOM 759 C C . TYR A 1 97 ? 0.837 8.628 8.885 1.00 88.62 97 TYR A C 1
ATOM 761 O O . TYR A 1 97 ? 1.117 9.599 9.591 1.00 88.62 97 TYR A O 1
ATOM 769 N N . ALA A 1 98 ? 1.574 7.527 8.851 1.00 85.06 98 ALA A N 1
ATOM 770 C CA . ALA A 1 98 ? 2.840 7.378 9.543 1.00 85.06 98 ALA A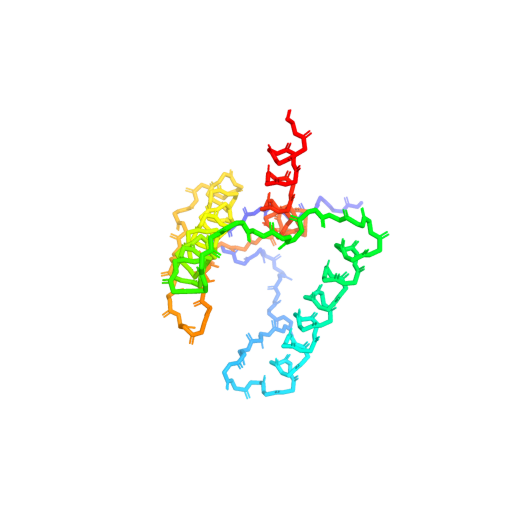 CA 1
ATOM 771 C C . ALA A 1 98 ? 3.898 6.877 8.564 1.00 85.06 98 ALA A C 1
ATOM 773 O O . ALA A 1 98 ? 3.655 5.982 7.758 1.00 85.06 98 ALA A O 1
ATOM 774 N N . PHE A 1 99 ? 5.091 7.455 8.652 1.00 78.62 99 PHE A N 1
ATOM 775 C CA . PHE A 1 99 ? 6.239 7.024 7.873 1.00 78.62 99 PHE A CA 1
ATOM 776 C C . PHE A 1 99 ? 7.251 6.349 8.794 1.00 78.62 99 PHE A C 1
ATOM 778 O O . PHE A 1 99 ? 7.741 6.945 9.753 1.00 78.62 99 PHE A O 1
ATOM 785 N N . ALA A 1 100 ? 7.555 5.094 8.500 1.00 72.62 100 ALA A N 1
ATOM 786 C CA . ALA A 1 100 ? 8.580 4.301 9.153 1.00 72.62 100 ALA A CA 1
ATOM 787 C C . ALA A 1 100 ? 9.328 3.526 8.068 1.00 72.62 100 ALA A C 1
ATOM 789 O O . ALA A 1 100 ? 9.044 2.349 7.841 1.00 72.62 100 ALA A O 1
ATOM 790 N N . PHE A 1 101 ? 10.246 4.211 7.373 1.00 62.31 101 PHE A N 1
ATOM 791 C CA . PHE A 1 101 ? 10.988 3.664 6.234 1.00 62.31 101 PHE A CA 1
ATOM 792 C C . PHE A 1 101 ? 11.452 2.213 6.490 1.00 62.31 101 PHE A C 1
ATOM 794 O O . PHE A 1 101 ? 12.071 1.954 7.528 1.00 62.31 101 PHE A O 1
ATOM 801 N N . PRO A 1 102 ? 11.157 1.260 5.583 1.00 62.56 102 PRO A N 1
ATOM 802 C CA . PRO A 1 102 ? 10.608 1.436 4.228 1.00 62.56 102 PRO A CA 1
ATOM 803 C C . PRO A 1 102 ? 9.070 1.502 4.135 1.00 62.56 102 PRO A C 1
ATOM 805 O O . PRO A 1 102 ? 8.531 1.497 3.034 1.00 62.56 102 PRO A O 1
ATOM 808 N N . PHE A 1 103 ? 8.350 1.542 5.255 1.00 68.56 103 PHE A N 1
ATOM 809 C CA . PHE A 1 103 ? 6.889 1.485 5.282 1.00 68.56 103 PHE A CA 1
ATOM 810 C C . PHE A 1 103 ? 6.270 2.881 5.396 1.00 68.56 103 PHE A C 1
ATOM 812 O O . PHE A 1 103 ? 6.608 3.655 6.292 1.00 68.56 103 PHE A O 1
ATOM 819 N N . LEU A 1 104 ? 5.320 3.180 4.518 1.00 79.94 104 LEU A N 1
ATOM 820 C CA . LEU A 1 104 ? 4.322 4.221 4.733 1.00 79.94 104 LEU A CA 1
ATOM 821 C C . LEU A 1 104 ? 3.037 3.506 5.150 1.00 79.94 104 LEU A C 1
ATOM 823 O O . LEU A 1 104 ? 2.683 2.503 4.539 1.00 79.94 104 LEU A O 1
ATOM 827 N N . THR A 1 105 ? 2.386 3.955 6.218 1.00 83.31 105 THR A N 1
ATOM 828 C CA . THR A 1 105 ? 1.182 3.301 6.737 1.00 83.31 105 THR A CA 1
ATOM 829 C C . THR A 1 105 ? 0.068 4.300 6.996 1.00 83.31 105 THR A C 1
ATOM 831 O O . THR A 1 105 ? 0.297 5.418 7.462 1.00 83.31 105 THR A O 1
ATOM 834 N N . THR A 1 106 ? -1.158 3.870 6.733 1.00 89.38 106 THR A N 1
ATOM 835 C CA . THR A 1 106 ? -2.392 4.581 7.031 1.00 89.38 106 THR A CA 1
ATOM 836 C C . THR A 1 106 ? -3.079 3.911 8.204 1.00 89.38 106 THR A C 1
ATOM 838 O O . THR A 1 106 ? -3.278 2.698 8.238 1.00 89.38 106 THR A O 1
ATOM 841 N N . GLY A 1 107 ? -3.486 4.725 9.165 1.00 88.44 107 GLY A N 1
ATOM 842 C CA . GLY A 1 107 ? -4.283 4.327 10.312 1.00 88.44 107 GLY A CA 1
ATOM 843 C C . GLY A 1 107 ? -5.624 5.049 10.347 1.00 88.44 107 GLY A C 1
ATOM 844 O O . GLY A 1 107 ? -5.832 6.086 9.713 1.00 88.44 107 GLY A O 1
ATOM 845 N N . SER A 1 108 ? -6.539 4.502 11.135 1.00 90.38 108 SER A N 1
ATOM 846 C CA . SER A 1 108 ? -7.789 5.151 11.512 1.00 90.38 108 SER A CA 1
ATOM 847 C C . SER A 1 108 ? -8.194 4.668 12.904 1.00 90.38 108 SER A C 1
ATOM 849 O O . SER A 1 108 ? -8.009 3.487 13.198 1.00 90.38 108 SER A O 1
ATOM 851 N N . PRO A 1 109 ? -8.762 5.535 13.762 1.00 90.31 109 PRO A N 1
ATOM 852 C CA . PRO A 1 109 ? -9.330 5.112 15.041 1.00 90.31 109 PRO A CA 1
ATOM 853 C C . PRO A 1 109 ? -10.673 4.374 14.886 1.00 90.31 109 PRO A C 1
ATOM 855 O O . PRO A 1 109 ? -11.239 3.926 15.879 1.00 90.31 109 PRO A O 1
ATOM 858 N N . ALA A 1 110 ? -11.223 4.286 13.669 1.00 91.62 110 ALA A N 1
ATOM 859 C CA . ALA A 1 110 ? -12.504 3.641 13.410 1.00 91.62 110 ALA A CA 1
ATOM 860 C C . ALA A 1 110 ? -12.400 2.107 13.404 1.00 91.62 110 ALA A C 1
ATOM 862 O O . ALA A 1 110 ? -11.492 1.528 12.808 1.00 91.62 110 ALA A O 1
ATOM 863 N N . TYR A 1 111 ? -13.403 1.453 13.983 1.00 91.12 111 TYR A N 1
ATOM 864 C CA . TYR A 1 111 ? -13.641 0.023 13.844 1.00 91.12 111 TYR A CA 1
ATOM 865 C C . TYR A 1 111 ? -14.361 -0.239 12.523 1.00 91.12 111 TYR A C 1
ATOM 867 O O . TYR A 1 111 ? -15.440 0.299 12.261 1.00 91.12 111 TYR A O 1
ATOM 875 N N . LEU A 1 112 ? -13.753 -1.074 11.684 1.00 92.94 112 LEU A N 1
ATOM 876 C CA . LEU A 1 112 ? -14.320 -1.483 10.406 1.00 92.94 112 LEU A CA 1
ATOM 877 C C . LEU A 1 112 ? -14.988 -2.847 10.523 1.00 92.94 112 LEU A C 1
ATOM 879 O O . LEU A 1 112 ? -14.454 -3.779 11.129 1.00 92.94 112 LEU A O 1
ATOM 883 N N . ASN A 1 113 ? -16.134 -2.989 9.866 1.00 92.81 113 ASN A N 1
ATOM 884 C CA . ASN A 1 113 ? -16.701 -4.306 9.621 1.00 92.81 113 ASN A CA 1
ATOM 885 C C . ASN A 1 113 ? -15.914 -5.055 8.538 1.00 92.81 113 ASN A C 1
ATOM 887 O O . ASN A 1 113 ? -15.183 -4.459 7.751 1.00 92.81 113 ASN A O 1
ATOM 891 N N . ARG A 1 114 ? -16.098 -6.379 8.457 1.00 91.12 114 ARG A N 1
ATOM 892 C CA . ARG A 1 114 ? -15.328 -7.245 7.543 1.00 91.12 114 ARG A CA 1
ATOM 893 C C . ARG A 1 114 ? -15.366 -6.776 6.087 1.00 91.12 114 ARG A C 1
ATOM 895 O O . ARG A 1 114 ? -14.334 -6.785 5.425 1.00 91.12 114 ARG A O 1
ATOM 902 N N . GLY A 1 115 ? -16.537 -6.352 5.605 1.00 93.12 115 GLY A N 1
ATOM 903 C CA . GLY A 1 115 ? -16.705 -5.881 4.230 1.00 93.12 115 GLY A CA 1
ATOM 904 C C . GLY A 1 115 ? -15.929 -4.594 3.958 1.00 93.12 115 GLY A C 1
ATOM 905 O O . GLY A 1 115 ? -15.242 -4.486 2.945 1.00 93.12 115 GLY A O 1
ATOM 906 N N . SER A 1 116 ? -15.980 -3.641 4.887 1.00 94.12 116 SER A N 1
ATOM 907 C CA . SER A 1 116 ? -15.240 -2.383 4.772 1.00 94.12 116 SER A CA 1
ATOM 908 C C . SER A 1 116 ? -13.739 -2.599 4.933 1.00 94.12 116 SER A C 1
ATOM 910 O O . SER A 1 116 ? -12.979 -1.996 4.184 1.00 94.12 116 SER A O 1
ATOM 912 N N . THR A 1 117 ? -13.309 -3.493 5.829 1.00 94.12 117 THR A N 1
ATOM 913 C CA . THR A 1 117 ? -11.900 -3.890 5.971 1.00 94.12 117 THR A CA 1
ATOM 914 C C . THR A 1 117 ? -11.360 -4.483 4.676 1.00 94.12 117 THR A C 1
ATOM 916 O O . THR A 1 117 ? -10.336 -4.021 4.182 1.00 94.12 117 THR A O 1
ATOM 919 N N . ALA A 1 118 ? -12.060 -5.461 4.091 1.00 95.38 118 ALA A N 1
ATOM 920 C CA . ALA A 1 118 ? -11.648 -6.076 2.831 1.00 95.38 118 ALA A CA 1
ATOM 921 C C . ALA A 1 118 ? -11.611 -5.051 1.689 1.00 95.38 118 ALA A C 1
ATOM 923 O O . ALA A 1 118 ? -10.639 -4.996 0.941 1.00 95.38 118 ALA A O 1
ATOM 924 N N . PHE A 1 119 ? -12.633 -4.196 1.590 1.00 95.88 119 PHE A N 1
ATOM 925 C CA . PHE A 1 119 ? -12.672 -3.134 0.588 1.00 95.88 119 PHE A CA 1
ATOM 926 C C . PHE A 1 119 ? -11.494 -2.164 0.730 1.00 95.88 119 PHE A C 1
ATOM 928 O O . PHE A 1 119 ? -10.807 -1.901 -0.250 1.00 95.88 119 PHE A O 1
ATOM 935 N N . VAL A 1 120 ? -11.242 -1.648 1.937 1.00 95.38 120 VAL A N 1
ATOM 936 C CA . VAL A 1 120 ? -10.126 -0.728 2.198 1.00 95.38 120 VAL A CA 1
ATOM 937 C C . VAL A 1 120 ? -8.793 -1.394 1.871 1.00 95.38 120 VAL A C 1
ATOM 939 O O . VAL A 1 120 ? -7.962 -0.763 1.226 1.00 95.38 120 VAL A O 1
ATOM 942 N N . ALA A 1 121 ? -8.601 -2.656 2.267 1.00 93.81 121 ALA A N 1
ATOM 943 C CA . ALA A 1 121 ? -7.374 -3.407 2.010 1.00 93.81 121 ALA A CA 1
ATOM 944 C C . ALA A 1 121 ? -7.132 -3.676 0.513 1.00 93.81 121 ALA A C 1
ATOM 946 O O . ALA A 1 121 ? -5.987 -3.725 0.081 1.00 93.81 121 ALA A O 1
ATOM 947 N N . LEU A 1 122 ? -8.189 -3.828 -0.287 1.00 95.12 122 LEU A N 1
ATOM 948 C CA . LEU A 1 122 ? -8.080 -4.091 -1.727 1.00 95.12 122 LEU A CA 1
ATOM 949 C C . LEU A 1 122 ? -8.157 -2.824 -2.590 1.00 95.12 122 LEU A C 1
ATOM 951 O O . LEU A 1 122 ? -7.855 -2.882 -3.782 1.00 95.12 122 LEU A O 1
ATOM 955 N N . ALA A 1 123 ? -8.555 -1.684 -2.020 1.00 96.25 123 ALA A N 1
ATOM 956 C CA . ALA A 1 123 ? -8.816 -0.456 -2.765 1.00 96.25 123 ALA A CA 1
ATOM 957 C C . ALA A 1 123 ? -7.642 0.001 -3.652 1.00 96.25 123 ALA A C 1
ATOM 959 O O . ALA A 1 123 ? -7.908 0.317 -4.812 1.00 96.25 123 ALA A O 1
ATOM 960 N N . PRO A 1 124 ? -6.369 -0.002 -3.205 1.00 94.62 124 PRO A N 1
ATOM 961 C CA . PRO A 1 124 ? -5.268 0.381 -4.084 1.00 94.62 124 PRO A CA 1
ATOM 962 C C . PRO A 1 124 ? -5.097 -0.582 -5.256 1.00 94.62 124 PRO A C 1
ATOM 964 O O . PRO A 1 124 ? -4.967 -0.136 -6.389 1.00 94.62 124 PRO A O 1
ATOM 967 N N . SER A 1 125 ? -5.156 -1.895 -5.018 1.00 92.44 125 SER A N 1
ATOM 968 C CA . SER A 1 125 ? -5.034 -2.890 -6.089 1.00 92.44 125 SER A CA 1
ATOM 969 C C . SER A 1 125 ? -6.148 -2.756 -7.126 1.00 92.44 125 SER A C 1
ATOM 971 O O . SER A 1 125 ? -5.880 -2.872 -8.317 1.00 92.44 125 SER A O 1
ATOM 973 N N . LEU A 1 126 ? -7.379 -2.468 -6.695 1.00 93.50 126 LEU A N 1
ATOM 974 C CA . LEU A 1 126 ? -8.502 -2.234 -7.604 1.00 93.50 126 LEU A CA 1
ATOM 975 C C . LEU A 1 126 ? -8.335 -0.926 -8.386 1.00 93.50 126 LEU A C 1
ATOM 977 O O . LEU A 1 126 ? -8.465 -0.928 -9.605 1.00 93.50 126 LEU A O 1
ATOM 981 N N . ALA A 1 127 ? -8.030 0.179 -7.704 1.00 94.19 127 ALA A N 1
ATOM 982 C CA . ALA A 1 127 ? -7.924 1.493 -8.334 1.00 94.19 127 ALA A CA 1
ATOM 983 C C . ALA A 1 127 ? -6.759 1.560 -9.330 1.00 94.19 127 ALA A C 1
ATOM 985 O O . ALA A 1 127 ? -6.957 1.934 -10.484 1.00 94.19 127 ALA A O 1
ATOM 986 N N . TRP A 1 128 ? -5.559 1.156 -8.906 1.00 92.69 128 TRP A N 1
ATOM 987 C CA . TRP A 1 128 ? -4.372 1.173 -9.760 1.00 92.69 128 TRP A CA 1
ATOM 988 C C . TRP A 1 128 ? -4.399 0.054 -10.797 1.00 92.69 128 TRP A C 1
ATOM 990 O O . TRP A 1 128 ? -3.942 0.267 -11.911 1.00 92.69 128 TRP A O 1
ATOM 1000 N N . GLY A 1 129 ? -4.989 -1.103 -10.480 1.00 87.00 129 GLY A N 1
ATOM 1001 C CA . GLY A 1 129 ? -5.204 -2.167 -11.458 1.00 87.00 129 GLY A CA 1
ATOM 1002 C C . GLY A 1 129 ? -6.097 -1.712 -12.610 1.00 87.00 129 GLY A C 1
ATOM 1003 O O . GLY A 1 129 ? -5.733 -1.897 -13.763 1.00 87.00 129 GLY A O 1
ATOM 1004 N N . VAL A 1 130 ? -7.224 -1.057 -12.316 1.00 91.25 130 VAL A N 1
ATOM 1005 C CA . VAL A 1 130 ? -8.097 -0.491 -13.358 1.00 91.25 130 VAL A CA 1
ATOM 1006 C C . VAL A 1 130 ? -7.393 0.634 -14.114 1.00 91.25 130 VAL A C 1
ATOM 1008 O O . VAL A 1 130 ? -7.422 0.634 -15.3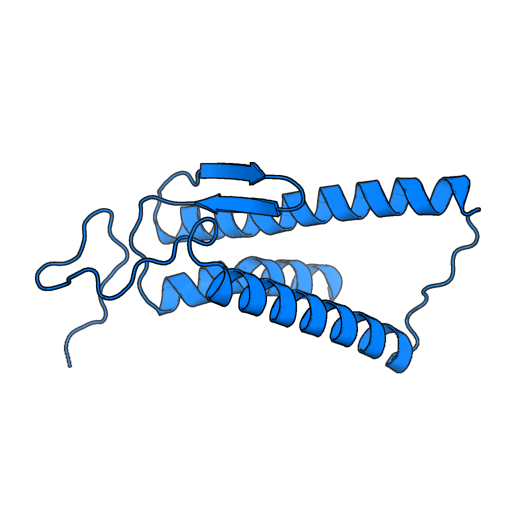37 1.00 91.25 130 VAL A O 1
ATOM 1011 N N . LEU A 1 131 ? -6.739 1.566 -13.415 1.00 91.62 131 LEU A N 1
ATOM 1012 C CA . LEU A 1 131 ? -6.091 2.716 -14.052 1.00 91.62 131 LEU A CA 1
ATOM 1013 C C . LEU A 1 131 ? -4.935 2.321 -14.980 1.00 91.62 131 LEU A C 1
ATOM 1015 O O . LEU A 1 131 ? -4.745 2.965 -16.000 1.00 91.62 131 LEU A O 1
ATOM 1019 N N . LEU A 1 132 ? -4.154 1.300 -14.620 1.00 85.25 132 LEU A N 1
ATOM 1020 C CA . LEU A 1 132 ? -3.015 0.841 -15.423 1.00 85.25 132 LEU A CA 1
ATOM 1021 C C . LEU A 1 132 ? -3.422 -0.108 -16.561 1.00 85.25 132 LEU A C 1
ATOM 1023 O O . LEU A 1 132 ? -2.609 -0.360 -17.446 1.00 85.25 132 LEU A O 1
ATOM 1027 N N . LEU A 1 133 ? -4.639 -0.662 -16.519 1.00 82.25 133 LEU A N 1
ATOM 1028 C CA . LEU A 1 133 ? -5.203 -1.493 -17.589 1.00 82.25 133 LEU A CA 1
ATOM 1029 C C . LEU A 1 133 ? -6.080 -0.707 -18.575 1.00 82.25 133 LEU A C 1
ATOM 1031 O O . LEU A 1 133 ? -6.353 -1.225 -19.657 1.00 82.25 133 LEU A O 1
ATOM 1035 N N . ALA A 1 134 ? -6.562 0.475 -18.183 1.00 72.88 134 ALA A N 1
ATOM 1036 C CA . ALA A 1 134 ? -7.358 1.378 -19.016 1.00 72.88 134 ALA A CA 1
ATOM 1037 C C . ALA A 1 134 ? -6.482 2.159 -20.003 1.00 72.88 134 ALA A C 1
ATOM 1039 O O . ALA A 1 134 ? -6.967 2.380 -21.135 1.00 72.88 134 ALA A O 1
#

Radius of gyration: 18.55 Å; chains: 1; bounding box: 52×26×47 Å